Protein AF-A0A8S2XI18-F1 (afdb_monomer_lite)

InterPro domains:
  IPR000569 HECT domain [PF00632] (2-51)
  IPR000569 HECT domain [PS50237] (1-51)
  IPR035983 HECT, E3 ligase catalytic domain [SSF56204] (2-51)
  IPR050409 E3 ubiquitin-protein ligase [PTHR11254] (1-51)

Sequence (51 aa):
QSLKYILDNDPAELDLYFVVSEEVLGDLREHELKTDGQNIQLTEQNKQEYI

Structure (mmCIF, N/CA/C/O backbone):
data_AF-A0A8S2XI18-F1
#
_entry.id   AF-A0A8S2XI18-F1
#
loop_
_atom_site.group_PDB
_atom_site.id
_atom_site.type_symbol
_atom_site.label_atom_id
_atom_site.label_alt_id
_atom_site.label_comp_id
_atom_site.label_asym_id
_atom_site.label_entity_id
_atom_site.label_seq_id
_atom_site.pdbx_PDB_ins_code
_atom_site.Cartn_x
_atom_site.Cartn_y
_atom_site.Cartn_z
_atom_site.occupancy
_atom_site.B_iso_or_equiv
_atom_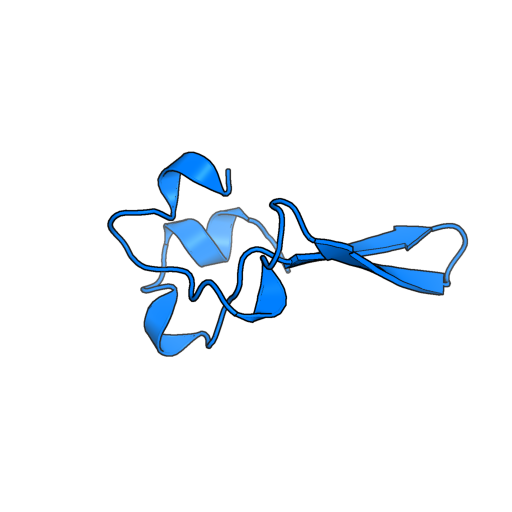site.auth_seq_id
_atom_site.auth_comp_id
_atom_site.auth_asym_id
_atom_site.auth_atom_id
_atom_site.pdbx_PDB_model_num
ATOM 1 N N . GLN A 1 1 ? 8.445 6.978 -4.826 1.00 52.38 1 GLN A N 1
ATOM 2 C CA . GLN A 1 1 ? 8.287 7.221 -3.374 1.00 52.38 1 GLN A CA 1
ATOM 3 C C . GLN A 1 1 ? 9.066 6.146 -2.631 1.00 52.38 1 GLN A C 1
ATOM 5 O O . GLN A 1 1 ? 9.036 5.001 -3.057 1.00 52.38 1 GLN A O 1
ATOM 10 N N . SER A 1 2 ? 9.830 6.494 -1.596 1.00 60.72 2 SER A N 1
ATOM 11 C CA . SER A 1 2 ? 10.643 5.506 -0.873 1.00 60.72 2 SER A CA 1
ATOM 12 C C . SER A 1 2 ? 9.767 4.721 0.105 1.00 60.72 2 SER A C 1
ATOM 14 O O . SER A 1 2 ? 9.091 5.347 0.914 1.00 60.72 2 SER A O 1
ATOM 16 N N . LEU A 1 3 ? 9.850 3.383 0.109 1.00 64.81 3 LEU A N 1
ATOM 17 C CA . LEU A 1 3 ? 9.205 2.496 1.106 1.00 64.81 3 LEU A CA 1
ATOM 18 C C . LEU A 1 3 ? 9.453 2.952 2.554 1.00 64.81 3 LEU A C 1
ATOM 20 O O . LEU A 1 3 ? 8.615 2.807 3.434 1.00 64.81 3 LEU A O 1
ATOM 24 N N . LYS A 1 4 ? 10.601 3.594 2.781 1.00 59.00 4 LYS A N 1
ATOM 25 C CA . LYS A 1 4 ? 10.979 4.188 4.063 1.00 59.00 4 LYS A CA 1
ATOM 26 C C . LYS A 1 4 ? 10.010 5.273 4.556 1.00 59.00 4 LYS A C 1
ATOM 28 O O . LYS A 1 4 ? 9.759 5.359 5.745 1.00 59.00 4 LYS A O 1
ATOM 33 N N . TYR A 1 5 ? 9.433 6.062 3.650 1.00 66.00 5 TYR A N 1
ATOM 34 C CA . TYR A 1 5 ? 8.469 7.106 4.007 1.00 66.00 5 TYR A CA 1
ATOM 35 C C . TYR A 1 5 ? 7.129 6.518 4.469 1.00 66.00 5 TYR A C 1
ATOM 37 O O . TYR A 1 5 ? 6.488 7.081 5.346 1.00 66.00 5 TYR A O 1
ATOM 45 N N . ILE A 1 6 ? 6.750 5.365 3.913 1.00 67.25 6 ILE A N 1
ATOM 46 C CA . ILE A 1 6 ? 5.535 4.613 4.264 1.00 67.25 6 ILE A CA 1
ATOM 47 C C . ILE A 1 6 ? 5.676 3.958 5.648 1.00 67.25 6 ILE A C 1
ATOM 49 O O . ILE A 1 6 ? 4.700 3.768 6.358 1.00 67.25 6 ILE A O 1
ATOM 53 N N . LEU A 1 7 ? 6.903 3.618 6.046 1.00 65.50 7 LEU A N 1
ATOM 54 C CA . LEU A 1 7 ? 7.214 3.092 7.376 1.00 65.50 7 LEU A CA 1
ATOM 55 C C . LEU A 1 7 ? 7.189 4.166 8.467 1.00 65.50 7 LEU A C 1
ATOM 57 O O . LEU A 1 7 ? 6.754 3.877 9.584 1.00 65.50 7 LEU A O 1
ATOM 61 N N . ASP A 1 8 ? 7.683 5.360 8.130 1.00 70.62 8 ASP A N 1
ATOM 62 C CA . ASP A 1 8 ? 7.864 6.480 9.058 1.00 70.62 8 ASP A CA 1
ATOM 63 C C . ASP A 1 8 ? 6.588 7.330 9.246 1.00 70.62 8 ASP A C 1
ATOM 65 O O . ASP A 1 8 ? 6.525 8.115 10.192 1.00 70.62 8 ASP A O 1
ATOM 69 N N . ASN A 1 9 ? 5.574 7.185 8.383 1.00 72.25 9 ASN A N 1
ATOM 70 C CA . ASN A 1 9 ? 4.300 7.917 8.446 1.00 72.25 9 ASN A CA 1
ATOM 71 C C . ASN A 1 9 ? 3.112 6.946 8.459 1.00 72.25 9 ASN A C 1
ATOM 73 O O . ASN A 1 9 ? 3.244 5.826 7.974 1.00 72.25 9 ASN A O 1
ATOM 77 N N . ASP A 1 10 ? 1.957 7.382 8.974 1.00 72.00 10 ASP A N 1
ATOM 78 C CA . ASP A 1 10 ? 0.740 6.563 8.958 1.00 72.00 10 ASP A CA 1
ATOM 79 C C . ASP A 1 10 ? 0.260 6.380 7.504 1.00 72.00 10 ASP A C 1
ATOM 81 O O . ASP A 1 10 ? -0.105 7.358 6.840 1.00 72.00 10 ASP A O 1
ATOM 85 N N . PRO A 1 11 ? 0.267 5.148 6.968 1.00 72.44 11 PRO A N 1
ATOM 86 C CA . PRO A 1 11 ? -0.079 4.909 5.577 1.00 72.44 11 PRO A CA 1
ATOM 87 C C . PRO A 1 11 ? -1.560 5.158 5.264 1.00 72.44 11 PRO A C 1
ATOM 89 O O . PRO A 1 11 ? -1.898 5.375 4.098 1.00 72.44 11 PRO A O 1
ATOM 92 N N . ALA A 1 12 ? -2.428 5.192 6.282 1.00 71.75 12 ALA A N 1
ATOM 93 C CA . ALA A 1 12 ? -3.834 5.536 6.105 1.00 71.75 12 ALA A CA 1
ATOM 94 C C . ALA A 1 12 ? -4.021 7.017 5.729 1.00 71.75 12 ALA A C 1
ATOM 96 O O . ALA A 1 12 ? -4.928 7.341 4.965 1.00 71.75 12 ALA A O 1
ATOM 97 N N . GLU A 1 13 ? -3.146 7.910 6.208 1.00 73.88 13 GLU A N 1
ATOM 98 C CA . GLU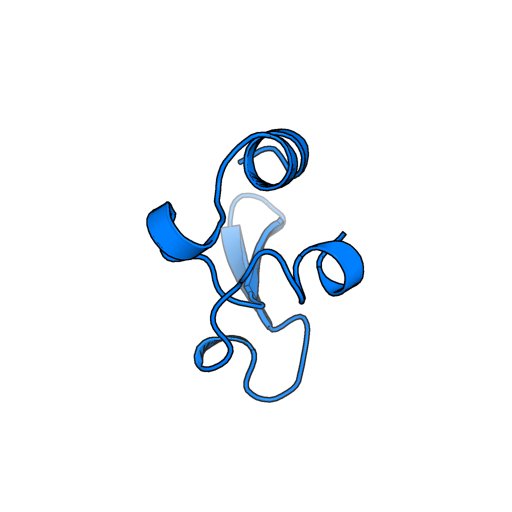 A 1 13 ? -3.159 9.336 5.840 1.00 73.88 13 GLU A CA 1
ATOM 99 C C . GLU A 1 13 ? -2.568 9.594 4.448 1.00 73.88 13 GLU A C 1
ATOM 101 O O . GLU A 1 13 ? -2.797 10.647 3.853 1.00 73.88 13 GLU A O 1
ATOM 106 N N . LEU A 1 14 ? -1.815 8.626 3.923 1.00 75.94 14 LEU A N 1
ATOM 107 C CA . LEU A 1 14 ? -1.162 8.700 2.620 1.00 75.94 14 LEU A CA 1
ATOM 108 C C . LEU A 1 14 ? -2.007 8.104 1.485 1.00 75.94 14 LEU A C 1
ATOM 110 O O . LEU A 1 14 ? -1.546 8.109 0.345 1.00 75.94 14 LEU A O 1
ATOM 114 N N . ASP A 1 15 ? -3.212 7.608 1.797 1.00 75.50 15 ASP A N 1
ATOM 115 C CA . ASP A 1 15 ? -4.138 6.952 0.859 1.00 75.50 15 ASP A CA 1
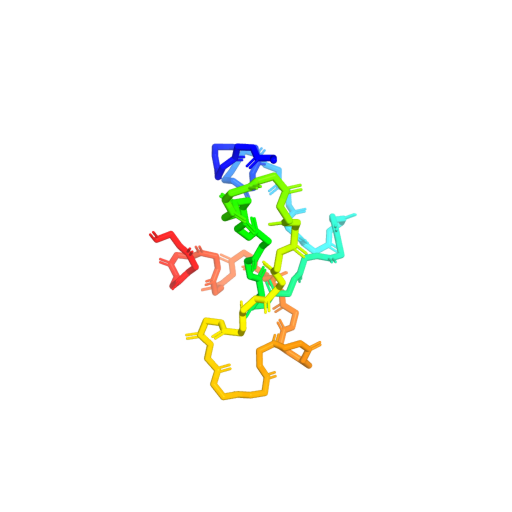ATOM 116 C C . ASP A 1 15 ? -3.427 5.882 0.011 1.00 75.50 15 ASP A C 1
ATOM 118 O O . ASP A 1 15 ? -3.527 5.822 -1.214 1.00 75.50 15 ASP A O 1
ATOM 122 N N . LEU A 1 16 ? -2.608 5.077 0.693 1.00 82.25 16 LEU A N 1
ATOM 123 C CA . LEU A 1 16 ? -1.835 4.009 0.078 1.00 82.25 16 LEU A CA 1
ATOM 124 C C . LEU A 1 16 ? -2.671 2.736 -0.010 1.00 82.25 16 LEU A C 1
ATOM 126 O O . LEU A 1 16 ? -3.465 2.428 0.879 1.00 82.25 16 LEU A O 1
ATOM 130 N N . TYR A 1 17 ? -2.425 1.960 -1.058 1.00 87.50 17 TYR A N 1
ATOM 131 C CA . TYR A 1 17 ? -3.071 0.676 -1.322 1.00 87.50 17 TYR A CA 1
ATOM 132 C C . TYR A 1 17 ? -2.005 -0.401 -1.534 1.00 87.50 17 TYR A C 1
ATOM 134 O O . TYR A 1 17 ? -0.820 -0.089 -1.656 1.00 87.50 17 TYR A O 1
ATOM 142 N N . PHE A 1 18 ? -2.400 -1.673 -1.618 1.00 88.75 18 PHE A N 1
ATOM 143 C CA . PHE A 1 18 ? -1.498 -2.779 -1.979 1.00 88.75 18 PHE A CA 1
ATOM 144 C C . PHE A 1 18 ? -1.155 -2.772 -3.479 1.00 88.75 18 PHE A C 1
ATOM 146 O O . PHE A 1 18 ? -1.314 -3.769 -4.185 1.00 88.75 18 PHE A O 1
ATOM 153 N N . VAL A 1 19 ? -0.678 -1.632 -3.971 1.00 86.31 19 VAL A N 1
ATOM 154 C CA . VAL A 1 19 ? -0.292 -1.388 -5.357 1.00 86.31 19 VAL A CA 1
ATOM 155 C C . VAL A 1 19 ? 1.048 -0.674 -5.356 1.00 86.31 19 VAL A C 1
ATOM 157 O O . VAL A 1 19 ? 1.243 0.296 -4.629 1.00 86.31 19 VAL A O 1
ATOM 160 N N . VAL A 1 20 ? 1.973 -1.147 -6.183 1.00 83.44 20 VAL A N 1
ATOM 161 C CA . VAL A 1 20 ? 3.271 -0.508 -6.388 1.00 83.44 20 VAL A CA 1
ATOM 162 C C . VAL A 1 20 ? 3.349 0.068 -7.784 1.00 83.44 20 VAL A C 1
ATOM 164 O O . VAL A 1 20 ? 2.985 -0.572 -8.764 1.00 83.44 20 VAL A O 1
ATOM 167 N N . SER A 1 21 ? 3.857 1.287 -7.877 1.00 81.44 21 SER A N 1
ATOM 168 C CA . SER A 1 21 ? 4.213 1.911 -9.142 1.00 81.44 21 SER A CA 1
ATOM 169 C C . SER A 1 21 ? 5.682 1.614 -9.452 1.00 81.44 21 SER A C 1
ATOM 171 O O . SER A 1 21 ? 6.573 2.148 -8.784 1.00 81.44 21 SER A O 1
ATOM 173 N N . GLU A 1 22 ? 5.939 0.775 -10.450 1.00 83.00 22 GLU A N 1
ATOM 174 C CA . GLU A 1 22 ? 7.270 0.469 -10.969 1.00 83.00 22 GLU A CA 1
ATOM 175 C C . GLU A 1 22 ? 7.545 1.257 -12.251 1.00 83.00 22 GLU A C 1
ATOM 177 O O . GLU A 1 22 ? 6.724 1.307 -13.165 1.00 83.00 22 GLU A O 1
ATOM 182 N N . GLU A 1 23 ? 8.727 1.863 -12.341 1.00 86.44 23 GLU A N 1
ATOM 183 C CA . GLU A 1 23 ? 9.195 2.495 -13.572 1.00 86.44 23 GLU A CA 1
ATOM 184 C C . GLU A 1 23 ? 9.983 1.471 -14.394 1.00 86.44 23 GLU A C 1
ATOM 186 O O . GLU A 1 23 ? 11.089 1.065 -14.029 1.00 86.44 23 GLU A O 1
ATOM 191 N N . VAL A 1 24 ? 9.415 1.046 -15.520 1.00 84.88 24 VAL A N 1
ATOM 192 C CA . VAL A 1 24 ? 10.019 0.065 -16.422 1.00 84.88 24 VAL A CA 1
ATOM 193 C C . VAL A 1 24 ? 10.251 0.731 -17.768 1.00 84.88 24 VAL A C 1
ATOM 195 O O . VAL A 1 24 ? 9.307 1.066 -18.474 1.00 84.88 24 VAL A O 1
ATOM 198 N N . LEU A 1 25 ? 11.522 0.909 -18.141 1.00 86.88 25 LEU A N 1
ATOM 199 C CA . LEU A 1 25 ? 11.928 1.536 -19.410 1.00 86.88 25 LEU A CA 1
ATOM 200 C C . LEU A 1 25 ? 11.393 2.974 -19.604 1.00 86.88 25 LEU A C 1
ATOM 202 O O . LEU A 1 25 ? 11.219 3.415 -20.737 1.00 86.8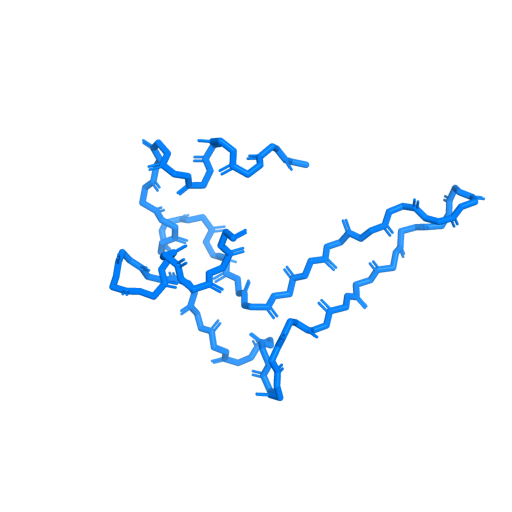8 25 LEU A O 1
ATOM 206 N N . GLY A 1 26 ? 11.161 3.708 -18.510 1.00 88.69 26 GLY A N 1
ATOM 207 C CA . GLY A 1 26 ? 10.585 5.059 -18.528 1.00 88.69 26 GLY A CA 1
ATOM 208 C C . GLY A 1 26 ? 9.052 5.093 -18.526 1.00 88.69 26 GLY A C 1
ATOM 209 O O . GLY A 1 26 ? 8.479 6.176 -18.439 1.00 88.69 26 GLY A O 1
ATOM 210 N N . ASP A 1 27 ? 8.390 3.931 -18.573 1.00 89.25 27 ASP A N 1
ATOM 211 C CA . ASP A 1 27 ? 6.950 3.819 -18.355 1.00 89.25 27 ASP A CA 1
ATOM 212 C C . ASP A 1 27 ? 6.663 3.544 -16.878 1.00 89.25 27 ASP A C 1
ATOM 214 O O . ASP A 1 27 ? 7.154 2.569 -16.306 1.00 89.25 27 ASP A O 1
ATOM 218 N N . LEU A 1 28 ? 5.813 4.371 -16.273 1.00 84.88 28 LEU A N 1
ATOM 219 C CA . LEU A 1 28 ? 5.230 4.078 -14.969 1.00 84.88 28 LEU A CA 1
ATOM 220 C C . LEU A 1 28 ? 4.139 3.016 -15.137 1.00 84.88 28 LEU A C 1
ATOM 222 O O . LEU A 1 28 ? 3.141 3.243 -15.824 1.00 84.88 28 LEU A O 1
ATOM 226 N N . ARG A 1 29 ? 4.324 1.856 -14.509 1.00 87.12 29 ARG A N 1
ATOM 227 C CA . ARG A 1 29 ? 3.330 0.78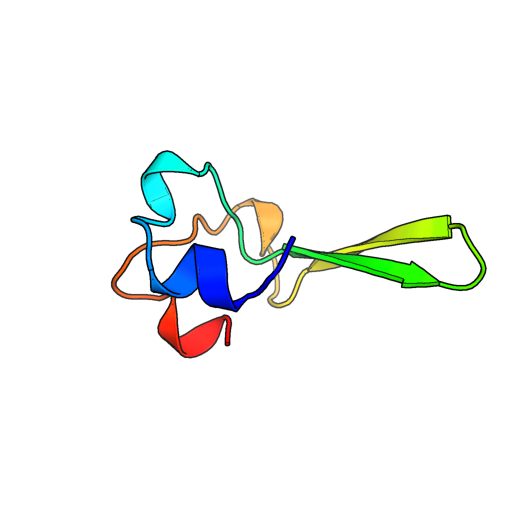5 -14.441 1.00 87.12 29 ARG A CA 1
ATOM 228 C C . ARG A 1 29 ? 2.938 0.531 -13.005 1.00 87.12 29 ARG A C 1
ATOM 230 O O . ARG A 1 29 ? 3.791 0.347 -12.148 1.00 87.12 29 ARG A O 1
ATOM 237 N N . GLU A 1 30 ? 1.641 0.476 -12.764 1.00 85.75 30 GLU A N 1
ATOM 238 C CA . GLU A 1 30 ? 1.103 0.060 -11.478 1.00 85.75 30 GLU A CA 1
ATOM 239 C C . GLU A 1 30 ? 0.894 -1.454 -11.474 1.00 85.75 30 GLU A C 1
ATOM 241 O O . GLU A 1 30 ? 0.404 -2.039 -12.445 1.00 85.75 30 GLU A O 1
ATOM 246 N N . HIS A 1 31 ? 1.307 -2.092 -10.387 1.00 86.75 31 HIS A N 1
ATOM 247 C CA . HIS A 1 31 ? 1.166 -3.518 -10.169 1.00 86.75 31 HIS A CA 1
ATOM 248 C C . HIS A 1 31 ? 0.554 -3.773 -8.797 1.00 86.75 31 HIS A C 1
ATOM 250 O O . HIS A 1 31 ? 1.049 -3.282 -7.783 1.00 86.75 31 HIS A O 1
ATOM 256 N N . GLU A 1 32 ? -0.518 -4.557 -8.755 1.00 89.62 32 GLU A N 1
ATOM 257 C CA . GLU A 1 32 ? -1.121 -4.981 -7.495 1.00 89.62 32 GLU A CA 1
ATOM 258 C C . GLU A 1 32 ? -0.216 -6.017 -6.810 1.00 89.62 32 GLU A C 1
ATOM 260 O O . GLU A 1 32 ? 0.111 -7.051 -7.390 1.00 89.62 32 GLU A O 1
ATOM 265 N N . LEU A 1 33 ? 0.180 -5.769 -5.560 1.00 86.00 33 LEU A N 1
ATOM 266 C CA . LEU A 1 33 ? 0.991 -6.711 -4.774 1.00 86.00 33 LEU A CA 1
ATOM 267 C C . LEU A 1 33 ? 0.189 -7.933 -4.306 1.00 86.00 33 LEU A C 1
ATOM 269 O O . LEU A 1 33 ? 0.754 -8.975 -3.972 1.00 86.00 33 LEU A O 1
ATOM 273 N N . LYS A 1 34 ? -1.134 -7.790 -4.241 1.00 86.44 34 LYS A N 1
ATOM 274 C CA . LYS A 1 34 ? -2.090 -8.823 -3.844 1.00 86.44 34 LYS A CA 1
ATOM 275 C C . LYS A 1 34 ? -3.306 -8.758 -4.750 1.00 86.44 34 LYS A C 1
ATOM 277 O O . LYS A 1 34 ? -3.602 -7.709 -5.306 1.00 86.44 34 LYS A O 1
ATOM 282 N N . THR A 1 35 ? -4.034 -9.867 -4.845 1.00 89.81 35 THR A N 1
ATOM 283 C CA . THR A 1 35 ? -5.340 -9.889 -5.507 1.00 89.81 35 THR A CA 1
ATOM 284 C C . THR A 1 35 ? -6.230 -8.805 -4.909 1.00 89.81 35 THR A C 1
ATOM 286 O O . THR A 1 35 ? -6.436 -8.811 -3.695 1.00 89.81 35 THR A O 1
ATOM 289 N N . ASP A 1 36 ? -6.766 -7.926 -5.757 1.00 89.44 36 ASP A N 1
ATOM 290 C CA . ASP A 1 36 ? -7.624 -6.811 -5.344 1.00 89.44 36 ASP A CA 1
ATOM 291 C C . ASP A 1 36 ? -6.876 -5.738 -4.528 1.00 89.44 36 ASP A C 1
ATOM 293 O O . ASP A 1 36 ? -7.464 -5.022 -3.722 1.00 89.44 36 ASP A O 1
ATOM 297 N N . GLY A 1 37 ? -5.558 -5.615 -4.727 1.00 85.81 37 GLY A N 1
ATOM 298 C CA . GLY A 1 37 ? -4.679 -4.765 -3.918 1.00 85.81 37 GLY A CA 1
ATOM 299 C C . GLY A 1 37 ? -5.061 -3.284 -3.921 1.00 85.81 37 GLY A C 1
ATOM 300 O O . GLY A 1 37 ? -4.908 -2.603 -2.912 1.00 85.81 37 GLY A O 1
ATOM 301 N N . GLN A 1 38 ? -5.649 -2.813 -5.017 1.00 87.00 38 GLN A N 1
ATOM 302 C CA . GLN A 1 38 ? -6.209 -1.468 -5.180 1.00 87.00 38 GLN A CA 1
ATOM 303 C C . GLN A 1 38 ? -7.470 -1.192 -4.337 1.00 87.00 38 GLN A C 1
ATOM 305 O O . GLN A 1 38 ? -7.815 -0.036 -4.128 1.00 87.00 38 GLN A O 1
ATOM 310 N N . ASN A 1 39 ? -8.134 -2.224 -3.807 1.00 88.50 39 ASN A N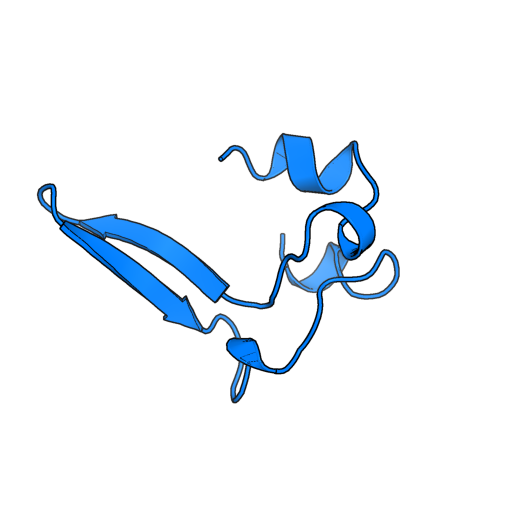 1
ATOM 311 C CA . ASN A 1 39 ? -9.236 -2.093 -2.844 1.00 88.50 39 ASN A CA 1
ATOM 312 C C . ASN A 1 39 ? -8.787 -2.348 -1.395 1.00 88.50 39 ASN A C 1
ATOM 314 O O . ASN A 1 39 ? -9.573 -2.188 -0.458 1.00 88.50 39 ASN A O 1
ATOM 318 N N . ILE A 1 40 ? -7.529 -2.747 -1.191 1.00 88.69 40 ILE A N 1
ATOM 319 C CA . ILE A 1 40 ? -6.966 -3.016 0.130 1.00 88.69 40 ILE A CA 1
ATOM 320 C C . ILE A 1 40 ? -6.153 -1.797 0.550 1.00 88.69 40 ILE A C 1
ATOM 322 O O . ILE A 1 40 ? -5.014 -1.616 0.121 1.00 88.69 40 ILE A O 1
ATOM 326 N N . GLN A 1 41 ? -6.738 -0.973 1.416 1.00 86.56 41 GLN A N 1
ATOM 327 C CA . GLN A 1 41 ? -6.042 0.178 1.978 1.00 86.56 41 GLN A CA 1
ATOM 328 C C . GLN A 1 41 ? -4.904 -0.271 2.902 1.00 86.56 41 GLN A C 1
ATOM 330 O O . GLN A 1 41 ? -5.036 -1.195 3.720 1.00 86.56 41 GLN A O 1
ATOM 335 N N . LEU A 1 42 ? -3.775 0.415 2.780 1.00 84.69 42 LEU A N 1
ATOM 336 C CA . LEU A 1 42 ? -2.628 0.231 3.639 1.00 84.69 42 LEU A CA 1
ATOM 337 C C . LEU A 1 42 ? -2.895 0.864 5.009 1.00 84.69 42 LEU A C 1
ATOM 339 O O . LEU A 1 42 ? -3.275 2.024 5.129 1.00 84.69 42 LEU A O 1
ATOM 343 N N . THR A 1 43 ? -2.694 0.082 6.057 1.00 83.81 43 THR A N 1
ATOM 344 C CA . THR A 1 43 ? -2.906 0.446 7.457 1.00 83.81 43 THR A CA 1
ATOM 345 C C . THR A 1 43 ? -1.689 0.028 8.270 1.00 83.81 43 THR A C 1
ATOM 347 O O . THR A 1 43 ? -0.940 -0.866 7.877 1.00 83.81 43 THR A O 1
ATOM 350 N N . GLU A 1 44 ? -1.512 0.599 9.458 1.00 81.81 44 GLU A N 1
ATOM 351 C CA . GLU A 1 44 ? -0.434 0.203 10.377 1.00 81.81 44 GLU A CA 1
ATOM 352 C C . GLU A 1 44 ? -0.382 -1.311 10.670 1.00 81.81 44 GLU A C 1
ATOM 354 O O . GLU A 1 44 ? 0.691 -1.858 10.914 1.00 81.81 44 GLU A O 1
ATOM 359 N N . GLN A 1 45 ? -1.520 -2.012 10.612 1.00 83.00 45 GLN A N 1
ATOM 360 C CA . GLN A 1 45 ? -1.583 -3.458 10.851 1.00 83.00 45 GLN A CA 1
ATOM 361 C C . GLN A 1 45 ? -1.059 -4.293 9.680 1.00 83.00 45 GLN A C 1
ATOM 363 O O . GLN A 1 45 ? -0.527 -5.378 9.901 1.00 83.00 45 GLN A O 1
ATOM 368 N N . ASN A 1 46 ? -1.217 -3.810 8.445 1.00 81.81 46 ASN A N 1
ATOM 369 C CA . ASN A 1 46 ? -0.863 -4.550 7.233 1.00 81.81 46 ASN A CA 1
ATOM 370 C C . ASN A 1 46 ? 0.377 -3.975 6.520 1.00 81.81 46 ASN A C 1
ATOM 372 O O . ASN A 1 46 ? 0.902 -4.614 5.612 1.00 81.81 46 ASN A O 1
ATOM 376 N N . LYS A 1 47 ? 0.923 -2.839 6.983 1.00 79.62 47 LYS A N 1
ATOM 377 C CA . LYS A 1 47 ? 2.136 -2.227 6.417 1.00 79.62 47 LYS A CA 1
ATOM 378 C C . LYS A 1 47 ? 3.352 -3.152 6.431 1.00 79.62 47 LYS A C 1
ATOM 380 O O . LYS A 1 47 ? 4.225 -3.018 5.585 1.00 79.62 47 LYS A O 1
ATOM 385 N N . GLN A 1 48 ? 3.411 -4.096 7.374 1.00 78.75 48 GLN A N 1
ATOM 386 C CA . GLN A 1 48 ? 4.479 -5.099 7.427 1.00 78.75 48 GLN A CA 1
ATOM 387 C C . GLN A 1 48 ? 4.408 -6.114 6.282 1.00 78.75 48 GLN A C 1
ATOM 389 O O . GLN A 1 48 ? 5.443 -6.641 5.905 1.00 78.75 48 GLN A O 1
ATOM 394 N N . GLU A 1 49 ? 3.221 -6.388 5.730 1.00 79.88 49 GLU A N 1
ATOM 395 C CA . GLU A 1 49 ? 3.067 -7.264 4.557 1.00 79.88 49 GLU A CA 1
ATOM 396 C C . GLU A 1 49 ? 3.371 -6.554 3.233 1.00 79.88 49 GLU A C 1
ATOM 398 O O . GLU A 1 49 ? 3.456 -7.207 2.197 1.00 79.88 49 GLU A O 1
ATOM 403 N N . TYR A 1 50 ? 3.461 -5.226 3.255 1.00 76.88 50 TYR A N 1
ATOM 404 C CA . TYR A 1 50 ? 3.699 -4.397 2.075 1.00 76.88 50 TYR A CA 1
ATOM 405 C C . TYR A 1 50 ? 5.186 -4.111 1.826 1.00 76.88 50 TYR A C 1
ATOM 407 O O . TYR A 1 50 ? 5.563 -3.722 0.722 1.00 76.88 50 TYR A O 1
ATOM 415 N N . ILE A 1 51 ? 6.023 -4.296 2.849 1.00 73.12 51 ILE A N 1
ATOM 416 C CA . ILE A 1 51 ? 7.491 -4.208 2.775 1.00 73.12 51 ILE A CA 1
ATOM 417 C C . ILE A 1 51 ? 8.052 -5.553 2.321 1.00 73.12 51 ILE A C 1
ATOM 419 O O . ILE A 1 51 ? 8.981 -5.529 1.484 1.00 73.12 51 ILE A O 1
#

Radius of gyration: 11.04 Å; chains: 1; bounding box: 21×19×30 Å

Secondary structure (DSSP, 8-state):
--HHHHHHS-TTTTT-BSEEEEEETTEEEEEESSTTGGGSB--TTTHHHH-

Foldseek 3Di:
DDLVVCVVDFQQVVQDWQWDFDQDPNDTDIDRVDVVRNVHGDGPVCSVVSD

pLDDT: mean 79.89, std 9.02, range [52.38, 89.81]

Organism: NCBI:txid392030